Protein AF-A0A3B0WMK8-F1 (afdb_monomer_lite)

pLDDT: mean 92.54, std 7.13, range [53.84, 98.19]

Secondary structure (DSSP, 8-state):
-------------SS-HHHHHHHHH-HHHHHHHSSTTSPEEEEEE--STT--EEEEE-

InterPro domains:
  IPR013538 Activator of Hsp90 ATPase homologue 1/2-like, C-terminal [PF08327] (14-53)
  IPR023393 START-like domain superfamily [G3DSA:3.30.530.20] (2-58)

Structure (mmCIF, N/CA/C/O backbone):
data_AF-A0A3B0WMK8-F1
#
_entry.id   AF-A0A3B0WMK8-F1
#
loop_
_atom_site.group_PDB
_atom_site.id
_atom_site.type_symbol
_atom_site.label_atom_id
_atom_site.label_alt_id
_atom_site.label_comp_id
_atom_site.label_asym_id
_atom_site.label_entity_id
_atom_site.label_seq_id
_atom_site.pdbx_PDB_ins_code
_atom_site.Cartn_x
_atom_site.Cartn_y
_atom_site.Cartn_z
_atom_site.occupancy
_atom_site.B_iso_or_equiv
_atom_site.auth_seq_id
_atom_site.auth_comp_id
_atom_site.auth_asym_id
_atom_site.auth_atom_id
_atom_site.pdbx_PDB_model_num
ATOM 1 N N . MET A 1 1 ? -29.072 -8.959 -9.697 1.00 53.84 1 MET A N 1
ATOM 2 C CA . MET A 1 1 ? -27.813 -8.183 -9.696 1.00 53.84 1 MET A CA 1
ATOM 3 C C . MET A 1 1 ? -27.970 -7.129 -8.621 1.00 53.84 1 MET A C 1
ATOM 5 O O . MET A 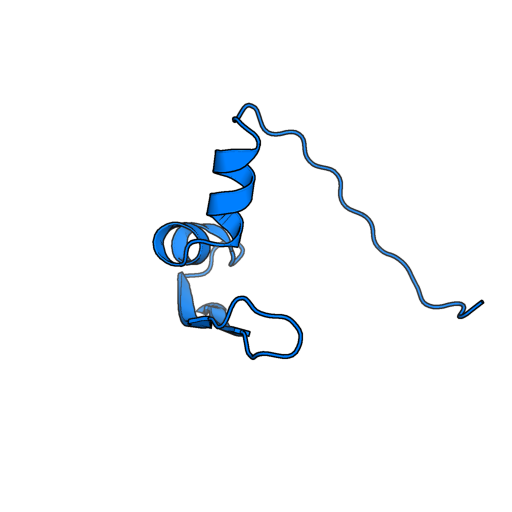1 1 ? -28.991 -6.460 -8.640 1.00 53.84 1 MET A O 1
ATOM 9 N N . SER A 1 2 ? -27.087 -7.064 -7.626 1.00 65.12 2 SER A N 1
ATOM 10 C CA . SER A 1 2 ? -27.219 -6.074 -6.552 1.00 65.12 2 SER A CA 1
ATOM 11 C C . SER A 1 2 ? -27.060 -4.663 -7.128 1.00 65.12 2 SER A C 1
ATOM 13 O O . SER A 1 2 ? -26.023 -4.378 -7.722 1.00 65.12 2 SER A O 1
ATOM 15 N N . GLU A 1 3 ? -28.058 -3.797 -6.953 1.00 84.12 3 GLU A N 1
ATOM 16 C CA . GLU A 1 3 ? -28.066 -2.386 -7.389 1.00 84.12 3 GLU A CA 1
ATOM 17 C C . GLU A 1 3 ? -27.181 -1.489 -6.501 1.00 84.12 3 GLU A C 1
ATOM 19 O O . GLU A 1 3 ? -27.556 -0.383 -6.120 1.00 84.12 3 GLU A O 1
ATOM 24 N N . LEU A 1 4 ? -26.010 -1.984 -6.100 1.00 88.69 4 LEU A N 1
ATOM 25 C CA . LEU A 1 4 ? -25.089 -1.199 -5.289 1.00 88.69 4 LEU A CA 1
ATOM 26 C C . LEU A 1 4 ? -24.415 -0.133 -6.165 1.00 88.69 4 LEU A C 1
ATOM 28 O O . LEU A 1 4 ? -24.051 -0.427 -7.306 1.00 88.69 4 LEU A O 1
ATOM 32 N N . PRO A 1 5 ? -24.227 1.095 -5.652 1.00 91.19 5 PRO A N 1
ATOM 33 C CA . PRO A 1 5 ? -23.505 2.132 -6.373 1.00 91.19 5 PRO A CA 1
ATOM 34 C C . PRO A 1 5 ? -22.061 1.690 -6.638 1.00 91.19 5 PRO A C 1
ATOM 36 O O . PRO A 1 5 ? -21.394 1.143 -5.760 1.00 91.19 5 PRO A O 1
ATOM 39 N N . VAL A 1 6 ? -21.580 1.949 -7.855 1.00 93.56 6 VAL A N 1
ATOM 40 C CA . VAL A 1 6 ? -20.222 1.611 -8.301 1.00 93.56 6 VAL A CA 1
ATOM 41 C C . VAL A 1 6 ? -19.438 2.894 -8.553 1.00 93.56 6 VAL A C 1
ATOM 43 O O . VAL A 1 6 ? -19.937 3.822 -9.186 1.00 93.56 6 VAL A O 1
ATOM 46 N N . PHE A 1 7 ? -18.191 2.920 -8.087 1.00 93.75 7 PHE A N 1
ATOM 47 C CA . PHE A 1 7 ? -17.226 3.979 -8.358 1.00 93.75 7 PHE A CA 1
ATOM 48 C C . PHE A 1 7 ? -15.985 3.371 -9.022 1.00 93.75 7 PHE A C 1
ATOM 50 O O . PHE A 1 7 ? -15.448 2.383 -8.526 1.00 93.75 7 PHE A O 1
ATOM 57 N N . ILE A 1 8 ? -15.554 3.940 -10.151 1.00 95.50 8 ILE A N 1
ATOM 58 C CA . ILE A 1 8 ? -14.416 3.459 -10.951 1.00 95.50 8 ILE A CA 1
ATOM 59 C C . ILE A 1 8 ? -13.433 4.617 -11.131 1.00 95.50 8 ILE A C 1
ATOM 61 O O . ILE A 1 8 ? -13.847 5.737 -11.430 1.00 95.50 8 ILE A O 1
ATOM 65 N N . VAL A 1 9 ? -12.138 4.345 -10.950 1.00 95.94 9 VAL A N 1
ATOM 66 C CA . VAL A 1 9 ? -11.051 5.313 -11.151 1.00 95.94 9 VAL A CA 1
ATOM 67 C C . VAL A 1 9 ? -9.983 4.696 -12.037 1.00 95.94 9 VAL A C 1
ATOM 69 O O . VAL A 1 9 ? -9.400 3.680 -11.672 1.00 95.94 9 VAL A O 1
ATOM 72 N N . ASP A 1 10 ? -9.671 5.375 -13.139 1.00 97.12 10 ASP A N 1
ATOM 73 C CA . ASP A 1 10 ? -8.597 4.995 -14.053 1.00 97.12 10 ASP A CA 1
ATOM 74 C C . ASP A 1 10 ? -7.442 6.004 -13.987 1.00 97.12 10 ASP A C 1
ATOM 76 O O . ASP A 1 10 ? -7.639 7.225 -13.975 1.00 97.12 10 ASP A O 1
ATOM 80 N N . ARG A 1 11 ? -6.209 5.491 -13.928 1.00 95.56 11 ARG A N 1
ATOM 81 C CA . ARG A 1 11 ? -4.965 6.276 -13.906 1.00 95.56 11 ARG A CA 1
ATOM 82 C C . ARG A 1 11 ? -3.925 5.597 -14.795 1.00 95.56 11 ARG A C 1
ATOM 84 O O . ARG A 1 11 ? -3.780 4.379 -14.755 1.00 95.56 11 ARG A O 1
ATOM 91 N N . ILE A 1 12 ? -3.180 6.392 -15.560 1.00 97.50 12 ILE A N 1
ATOM 92 C CA . ILE A 1 12 ? -2.032 5.931 -16.349 1.00 97.50 12 ILE A CA 1
ATOM 93 C C . ILE A 1 12 ? -0.764 6.416 -15.654 1.00 97.50 12 ILE A C 1
ATOM 95 O O . ILE A 1 12 ? -0.646 7.601 -15.339 1.00 97.50 12 ILE A O 1
ATOM 99 N N . PHE A 1 13 ? 0.176 5.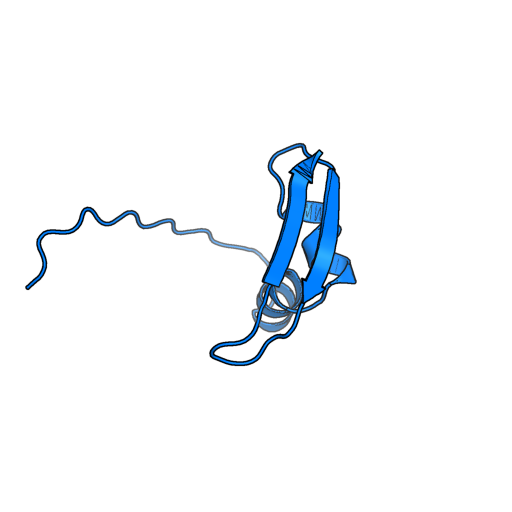501 -15.433 1.00 97.25 13 PHE A N 1
ATOM 100 C CA . PHE A 1 13 ? 1.481 5.795 -14.854 1.00 97.25 13 PHE A CA 1
ATOM 101 C C . PHE A 1 13 ? 2.568 5.499 -15.883 1.00 97.25 13 PHE A C 1
ATOM 103 O O . PHE A 1 13 ? 2.570 4.425 -16.484 1.00 97.25 13 PHE A O 1
ATOM 110 N N . ASP A 1 14 ? 3.505 6.430 -16.055 1.00 98.19 14 ASP A N 1
ATOM 111 C CA . ASP A 1 14 ? 4.729 6.210 -16.831 1.00 98.19 14 ASP A CA 1
ATOM 112 C C . ASP A 1 14 ? 5.748 5.434 -15.980 1.00 98.19 14 ASP A C 1
ATOM 114 O O . ASP A 1 14 ? 6.742 5.967 -15.489 1.00 98.19 14 ASP A O 1
ATOM 118 N N . ALA A 1 15 ? 5.410 4.179 -15.681 1.00 97.62 15 ALA A N 1
ATOM 119 C CA . ALA A 1 15 ? 6.210 3.286 -14.856 1.00 97.62 15 ALA A CA 1
ATOM 120 C C . ALA A 1 15 ? 5.964 1.819 -15.251 1.00 97.62 15 ALA A C 1
ATOM 122 O O . ALA A 1 15 ? 4.862 1.468 -15.684 1.00 97.62 15 ALA A O 1
ATOM 123 N N . PRO A 1 16 ? 6.949 0.920 -15.065 1.00 98.19 16 PRO A N 1
ATOM 124 C CA . PRO A 1 16 ? 6.741 -0.514 -15.253 1.00 98.19 16 PRO A CA 1
ATOM 125 C C . PRO A 1 16 ? 5.645 -1.064 -14.329 1.00 98.19 16 PRO A C 1
ATOM 127 O O . PRO A 1 16 ? 5.539 -0.654 -13.170 1.00 98.19 16 PRO A O 1
ATOM 130 N N . ARG A 1 17 ? 4.880 -2.060 -14.801 1.00 97.56 17 ARG A N 1
ATOM 131 C CA . ARG A 1 17 ? 3.788 -2.680 -14.022 1.00 97.56 17 ARG A CA 1
ATOM 132 C C . ARG A 1 17 ? 4.260 -3.207 -12.662 1.00 97.56 17 ARG A C 1
ATOM 134 O O . ARG A 1 17 ? 3.544 -3.071 -11.677 1.00 97.56 17 ARG A O 1
ATOM 141 N N . GLU A 1 18 ? 5.471 -3.762 -12.588 1.00 98.00 18 GLU A N 1
ATOM 142 C CA . GLU A 1 18 ? 6.048 -4.286 -11.348 1.00 98.00 18 GLU A CA 1
ATOM 143 C C . GLU A 1 18 ? 6.267 -3.179 -10.317 1.00 98.00 18 GLU A C 1
ATOM 145 O O . GLU A 1 18 ? 6.072 -3.404 -9.127 1.00 98.00 18 GLU A O 1
ATOM 150 N N . MET A 1 19 ? 6.643 -1.977 -10.758 1.00 97.25 19 MET A N 1
ATOM 151 C CA . MET A 1 19 ? 6.821 -0.836 -9.862 1.00 97.25 19 MET A CA 1
ATOM 152 C C . MET A 1 19 ? 5.474 -0.349 -9.331 1.00 97.25 19 MET A C 1
ATOM 154 O O . MET A 1 19 ? 5.353 -0.096 -8.134 1.00 97.25 19 MET A O 1
ATOM 158 N N . VAL A 1 20 ? 4.457 -0.277 -10.196 1.00 97.38 20 VAL A N 1
ATOM 159 C CA . VAL A 1 20 ? 3.091 0.068 -9.777 1.00 97.38 20 VAL A CA 1
ATOM 160 C C . VAL A 1 20 ? 2.580 -0.957 -8.768 1.00 97.38 20 VAL A C 1
ATOM 162 O O . VAL A 1 20 ? 2.074 -0.572 -7.723 1.00 97.38 20 VAL A O 1
ATOM 165 N N . TRP A 1 21 ? 2.780 -2.252 -9.024 1.00 97.12 21 TRP A N 1
ATOM 166 C CA . TRP A 1 21 ? 2.410 -3.310 -8.084 1.00 97.12 21 TRP A CA 1
ATOM 167 C C . TRP A 1 21 ? 3.117 -3.152 -6.734 1.00 97.12 21 TRP A C 1
ATOM 169 O O . TRP A 1 21 ? 2.457 -3.119 -5.698 1.00 97.12 21 TRP A O 1
ATOM 179 N N . ARG A 1 22 ? 4.440 -2.943 -6.737 1.00 97.19 22 ARG A N 1
ATOM 180 C CA . ARG A 1 22 ? 5.212 -2.715 -5.506 1.00 97.19 22 ARG A CA 1
ATOM 181 C C . ARG A 1 22 ? 4.734 -1.501 -4.721 1.00 97.19 22 ARG A C 1
ATOM 183 O 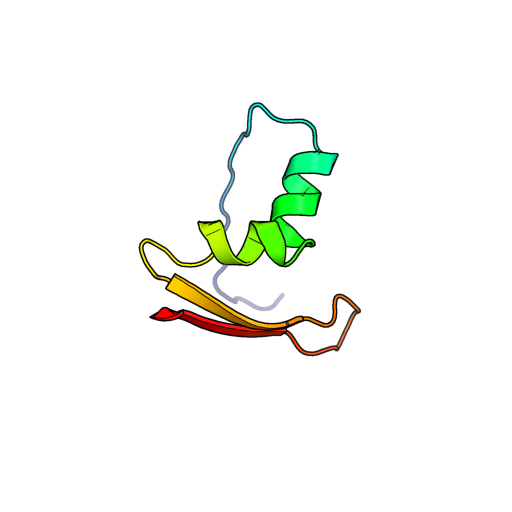O . ARG A 1 22 ? 4.705 -1.572 -3.500 1.00 97.19 22 ARG A O 1
ATOM 190 N N . ALA A 1 23 ? 4.306 -0.427 -5.383 1.00 96.19 23 ALA A N 1
ATOM 191 C CA . ALA A 1 23 ? 3.751 0.736 -4.691 1.00 96.19 23 ALA A CA 1
ATOM 192 C C . ALA A 1 23 ? 2.538 0.381 -3.807 1.00 96.19 23 ALA A C 1
ATOM 194 O O . ALA A 1 23 ? 2.308 1.059 -2.808 1.00 96.19 23 ALA A O 1
ATOM 195 N N . TRP A 1 24 ? 1.805 -0.685 -4.143 1.00 94.94 24 TRP A N 1
ATOM 196 C CA . TRP A 1 24 ? 0.665 -1.190 -3.375 1.00 94.94 24 TRP A CA 1
ATOM 197 C C . TRP A 1 24 ? 1.003 -2.330 -2.410 1.00 94.94 24 TRP A C 1
ATOM 199 O O . TRP A 1 24 ? 0.287 -2.520 -1.432 1.00 94.94 24 TRP A O 1
ATOM 209 N N . THR A 1 25 ? 2.050 -3.112 -2.680 1.00 95.38 25 THR A N 1
ATOM 210 C CA . THR A 1 25 ? 2.340 -4.353 -1.937 1.00 95.38 25 THR A CA 1
ATOM 211 C C . THR A 1 25 ? 3.565 -4.297 -1.040 1.00 95.38 25 THR A C 1
ATOM 213 O O . THR A 1 25 ? 3.816 -5.236 -0.292 1.00 95.3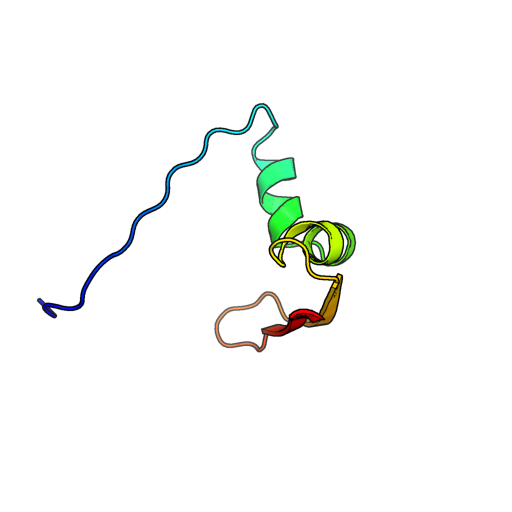8 25 THR A O 1
ATOM 216 N N . ASP A 1 26 ? 4.372 -3.251 -1.151 1.00 94.81 26 ASP A N 1
ATOM 217 C CA . ASP A 1 26 ? 5.586 -3.068 -0.367 1.00 94.81 26 ASP A CA 1
ATOM 218 C C . ASP A 1 26 ? 5.363 -1.914 0.619 1.00 94.81 26 ASP A C 1
ATOM 220 O O . ASP A 1 26 ? 5.099 -0.773 0.225 1.00 94.81 26 ASP A O 1
ATOM 224 N N . ILE A 1 27 ? 5.435 -2.236 1.914 1.00 93.62 27 ILE A N 1
ATOM 225 C CA . ILE A 1 27 ? 5.131 -1.327 3.029 1.00 93.62 27 ILE A CA 1
ATOM 226 C C . ILE A 1 27 ? 5.988 -0.062 2.943 1.00 93.62 27 ILE A C 1
ATOM 228 O O . ILE A 1 27 ? 5.491 1.034 3.216 1.00 93.62 27 ILE A O 1
ATOM 232 N N . GLU A 1 28 ? 7.249 -0.189 2.512 1.00 91.88 28 GLU A N 1
ATOM 233 C CA . GLU A 1 28 ? 8.170 0.944 2.432 1.00 91.88 28 GLU A CA 1
ATOM 234 C C . GLU A 1 28 ? 7.700 2.018 1.452 1.00 91.88 28 GLU A C 1
ATOM 236 O O . GLU A 1 28 ? 7.946 3.207 1.689 1.00 91.88 28 GLU A O 1
ATOM 241 N N . TYR A 1 29 ? 7.030 1.604 0.372 1.00 94.06 29 TYR A N 1
ATOM 242 C CA . TYR A 1 29 ? 6.433 2.505 -0.605 1.00 94.06 29 TYR A CA 1
ATOM 243 C C . TYR A 1 29 ? 5.037 2.937 -0.174 1.00 94.06 29 TYR A C 1
ATOM 245 O O . TYR A 1 29 ? 4.760 4.135 -0.192 1.00 94.06 29 TYR A O 1
ATOM 253 N N . LEU A 1 30 ? 4.181 2.000 0.238 1.00 93.81 30 LEU A N 1
ATOM 254 C CA . LEU A 1 30 ? 2.765 2.257 0.511 1.00 93.81 30 LEU A CA 1
ATOM 255 C C . LEU A 1 30 ? 2.561 3.372 1.551 1.00 93.81 30 LEU A C 1
ATOM 257 O O . LEU A 1 30 ? 1.767 4.287 1.331 1.00 93.81 30 LEU A O 1
ATOM 261 N N . GLN A 1 31 ? 3.348 3.369 2.632 1.00 92.56 31 GLN A N 1
ATOM 262 C CA . GLN A 1 31 ? 3.277 4.391 3.688 1.00 92.56 31 GLN A CA 1
ATOM 263 C C . GLN A 1 31 ? 3.607 5.819 3.210 1.00 92.56 31 GLN A C 1
ATOM 265 O O . GLN A 1 31 ? 3.234 6.790 3.862 1.00 92.56 31 GLN A O 1
ATOM 270 N N . ARG A 1 32 ? 4.304 5.969 2.073 1.00 91.44 32 ARG A N 1
ATOM 271 C CA . ARG A 1 32 ? 4.743 7.279 1.559 1.00 91.44 32 ARG A CA 1
ATOM 272 C C . ARG A 1 32 ? 3.678 8.004 0.744 1.00 91.44 32 ARG A C 1
ATOM 274 O O . ARG A 1 32 ? 3.825 9.203 0.532 1.00 91.44 32 ARG A O 1
ATOM 281 N N . TRP A 1 33 ? 2.676 7.295 0.221 1.00 91.25 33 TRP A N 1
ATOM 282 C CA . TRP A 1 33 ? 1.753 7.880 -0.760 1.00 91.25 33 TRP A CA 1
ATOM 283 C C . TRP A 1 33 ? 0.271 7.558 -0.531 1.00 91.25 33 TRP A C 1
ATOM 285 O O . TRP A 1 33 ? -0.569 8.255 -1.095 1.00 91.25 33 TRP A O 1
ATOM 295 N N . TYR A 1 34 ? -0.071 6.541 0.268 1.00 91.75 34 TYR A N 1
ATOM 296 C CA . TYR A 1 34 ? -1.451 6.054 0.386 1.00 91.75 34 TYR A CA 1
ATOM 297 C C . TYR A 1 34 ? -2.444 7.103 0.925 1.00 91.75 34 TYR A C 1
ATOM 299 O O . TYR A 1 34 ? -3.534 7.264 0.374 1.00 91.75 34 TYR A O 1
ATOM 307 N N . GLY A 1 35 ? -2.081 7.826 1.987 1.00 87.88 35 GLY A N 1
ATOM 308 C CA . GLY A 1 35 ? -2.923 8.863 2.586 1.00 87.88 35 GLY A CA 1
ATOM 309 C C . GLY A 1 35 ? -2.889 10.185 1.800 1.00 87.88 35 GLY A C 1
ATOM 310 O O . GLY A 1 35 ? -1.804 10.698 1.519 1.00 87.88 35 GLY A O 1
ATOM 311 N N . PRO A 1 36 ? -4.042 10.797 1.469 1.00 88.06 36 PRO A N 1
ATOM 312 C CA . PRO A 1 36 ? -4.084 12.057 0.730 1.00 88.06 36 PRO A CA 1
ATOM 313 C C . PRO A 1 36 ? -3.602 13.228 1.600 1.00 88.06 36 PRO A C 1
ATOM 315 O O . PRO A 1 36 ? -4.376 13.817 2.349 1.00 88.06 36 PRO A O 1
ATOM 318 N N . GLY A 1 37 ? -2.318 13.575 1.488 1.00 86.12 37 GLY A N 1
ATOM 319 C CA . GLY A 1 37 ? -1.708 14.654 2.275 1.00 86.12 37 GLY A CA 1
ATOM 320 C C . GLY A 1 37 ? -1.562 14.333 3.766 1.00 86.12 37 GLY A C 1
ATOM 321 O O . GLY A 1 37 ? -1.418 15.256 4.561 1.00 86.12 37 GLY A O 1
ATOM 322 N N . ALA A 1 38 ? -1.609 13.048 4.122 1.00 88.56 38 ALA A N 1
ATOM 323 C CA . ALA A 1 38 ? -1.556 12.550 5.491 1.00 88.56 38 ALA A CA 1
ATOM 324 C C . ALA A 1 38 ? -0.343 11.637 5.685 1.00 88.56 38 ALA A C 1
ATOM 326 O O . ALA A 1 38 ? 0.029 10.879 4.779 1.00 88.56 38 ALA A O 1
ATOM 327 N N . GLU A 1 39 ? 0.239 11.661 6.880 1.00 89.00 39 GLU A N 1
ATOM 328 C CA . GLU A 1 39 ? 1.242 10.663 7.245 1.00 89.00 39 GLU A CA 1
ATOM 329 C C . GLU A 1 39 ? 0.529 9.326 7.472 1.00 89.00 39 GLU A C 1
ATOM 331 O O . GLU A 1 39 ? -0.382 9.220 8.293 1.00 89.00 39 GLU A O 1
ATOM 336 N N . THR A 1 40 ? 0.916 8.294 6.722 1.00 93.25 40 THR A N 1
ATOM 337 C CA . THR A 1 40 ? 0.309 6.965 6.847 1.00 93.25 40 THR A CA 1
ATOM 338 C C . THR A 1 40 ? 1.215 6.061 7.670 1.00 93.25 40 THR A C 1
ATOM 340 O O . THR A 1 40 ? 2.322 5.741 7.250 1.00 93.25 40 THR A O 1
ATOM 343 N N . THR A 1 41 ? 0.727 5.597 8.819 1.00 93.25 41 THR A N 1
ATOM 344 C CA . THR A 1 41 ? 1.370 4.532 9.599 1.00 93.25 41 THR A CA 1
ATOM 345 C C . THR A 1 41 ? 0.688 3.202 9.292 1.00 93.25 41 THR A C 1
ATOM 347 O O . THR A 1 41 ? -0.533 3.084 9.393 1.00 93.25 41 THR A O 1
ATOM 350 N N . ILE A 1 42 ? 1.466 2.189 8.917 1.00 93.44 42 ILE A N 1
ATOM 351 C CA . ILE A 1 42 ? 0.967 0.831 8.677 1.00 93.44 42 ILE A CA 1
ATOM 352 C C . ILE A 1 42 ? 1.286 -0.009 9.916 1.00 93.44 42 ILE A C 1
ATOM 354 O O . ILE A 1 42 ? 2.451 -0.273 10.200 1.00 93.44 42 ILE A O 1
ATOM 358 N N . HIS A 1 43 ? 0.249 -0.407 10.653 1.00 94.19 43 HIS A N 1
ATOM 359 C CA . HIS A 1 43 ? 0.371 -1.193 11.887 1.00 94.19 43 HIS A CA 1
ATOM 360 C C . HIS A 1 43 ? 0.447 -2.695 11.599 1.00 94.19 43 HIS A C 1
ATOM 362 O O . HIS A 1 43 ? 1.205 -3.415 12.243 1.00 94.19 43 HIS A O 1
ATOM 368 N N . GLU A 1 44 ? -0.316 -3.164 10.608 1.00 94.12 44 GLU A N 1
ATOM 369 C CA . GLU A 1 44 ? -0.305 -4.554 10.149 1.00 94.12 44 GLU A CA 1
ATOM 370 C C . GLU A 1 44 ? -0.569 -4.614 8.643 1.00 94.12 44 GLU A C 1
ATOM 372 O O . GLU A 1 44 ? -1.457 -3.928 8.129 1.00 94.12 44 GLU A O 1
ATOM 377 N N . PHE A 1 45 ? 0.191 -5.444 7.928 1.00 94.62 45 PHE A N 1
ATOM 378 C CA . PHE A 1 45 ? 0.038 -5.617 6.486 1.00 94.62 45 PHE A CA 1
ATOM 379 C C . PHE A 1 45 ? 0.290 -7.064 6.072 1.00 94.62 45 PHE A C 1
ATOM 381 O O . PHE A 1 45 ? 1.402 -7.452 5.712 1.00 94.62 45 PHE A O 1
ATOM 388 N N . ASN A 1 46 ? -0.768 -7.87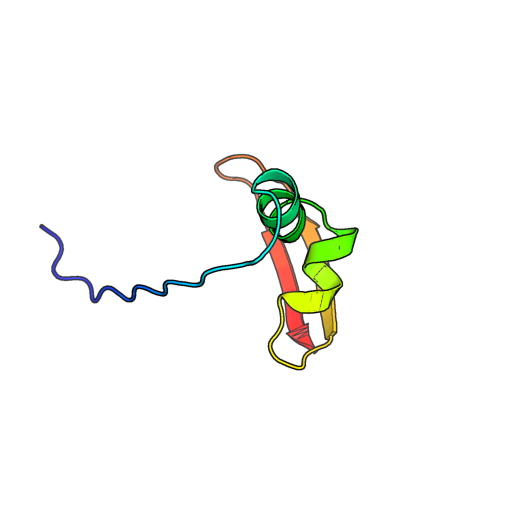0 6.136 1.00 94.62 46 ASN A N 1
ATOM 389 C CA . ASN A 1 46 ? -0.744 -9.265 5.721 1.00 94.62 46 ASN A CA 1
ATOM 390 C C . ASN A 1 46 ? -1.353 -9.395 4.322 1.00 94.62 46 ASN A C 1
ATOM 392 O O . ASN A 1 46 ? -2.572 -9.442 4.160 1.00 94.62 46 ASN A O 1
ATOM 396 N N . LEU A 1 47 ? -0.495 -9.445 3.301 1.00 91.62 47 LEU A N 1
ATOM 397 C CA . LEU A 1 47 ? -0.900 -9.483 1.895 1.00 91.62 47 LEU A CA 1
ATOM 398 C C . LEU A 1 47 ? -1.313 -10.897 1.446 1.00 91.62 47 LEU A C 1
ATOM 400 O O . LEU A 1 47 ? -0.712 -11.501 0.559 1.00 91.62 47 LEU A O 1
ATOM 404 N N . GLU A 1 48 ? -2.361 -11.422 2.070 1.00 94.19 48 GLU A N 1
ATOM 405 C CA . GLU A 1 48 ? -2.997 -12.687 1.711 1.00 94.19 48 GLU A CA 1
ATOM 406 C C . GLU A 1 48 ? -4.525 -12.530 1.758 1.00 94.19 48 GLU A C 1
ATOM 408 O O . GLU A 1 48 ? -5.047 -11.758 2.570 1.00 94.19 48 GLU A O 1
ATOM 413 N N . PRO A 1 49 ? -5.282 -13.270 0.928 1.00 95.12 49 PRO A N 1
ATOM 414 C CA . PRO A 1 49 ? -6.739 -13.216 0.960 1.00 95.12 49 PRO A CA 1
ATOM 415 C C . PRO A 1 49 ? -7.311 -13.494 2.357 1.00 95.12 49 PRO A C 1
ATOM 417 O O . PRO A 1 49 ? -6.977 -14.489 2.998 1.00 95.12 49 PRO A O 1
ATOM 420 N N . GLY A 1 50 ? -8.208 -12.618 2.816 1.00 95.38 50 GLY A N 1
ATOM 421 C CA . GLY A 1 50 ? -8.882 -12.750 4.112 1.00 95.38 50 GLY A CA 1
ATOM 422 C C . GLY A 1 50 ? -8.047 -12.335 5.328 1.00 95.38 50 GLY A C 1
ATOM 423 O O . GLY A 1 50 ? -8.502 -12.524 6.456 1.00 95.38 50 GLY A O 1
ATOM 424 N N . ARG A 1 51 ? -6.846 -11.780 5.129 1.00 95.81 51 ARG A N 1
ATOM 425 C CA . ARG A 1 51 ? -6.016 -11.239 6.212 1.00 95.81 51 ARG A CA 1
ATOM 426 C C . ARG A 1 51 ? -6.215 -9.737 6.409 1.00 95.81 51 ARG A C 1
ATOM 428 O O . ARG A 1 51 ? -6.891 -9.070 5.630 1.00 95.81 51 ARG A O 1
ATOM 435 N N . LEU A 1 52 ? -5.651 -9.235 7.506 1.00 94.38 52 LEU A N 1
ATOM 436 C CA . LEU A 1 52 ? -5.804 -7.858 7.946 1.00 94.38 52 LEU A CA 1
ATOM 437 C C . LEU A 1 52 ? -4.771 -6.936 7.290 1.00 94.38 52 LEU A C 1
ATOM 439 O O . LEU A 1 52 ? -3.573 -7.219 7.236 1.00 94.38 52 LEU A O 1
ATOM 443 N N . TRP A 1 53 ? -5.272 -5.783 6.867 1.00 93.44 53 TRP A N 1
ATOM 444 C C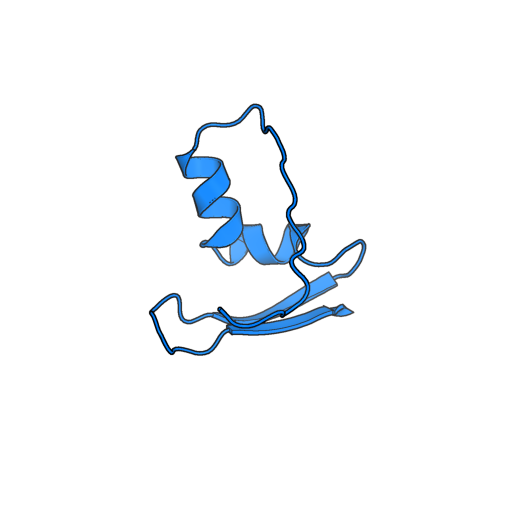A . TRP A 1 53 ? -4.498 -4.580 6.626 1.00 93.44 53 TRP A CA 1
ATOM 445 C C . TRP A 1 53 ? -5.017 -3.504 7.580 1.00 93.44 53 TRP A C 1
ATOM 447 O O . TRP A 1 53 ? -6.176 -3.098 7.489 1.00 93.44 53 TRP A O 1
ATOM 457 N N . LEU A 1 54 ? -4.172 -3.092 8.526 1.00 94.81 54 LEU A N 1
ATOM 458 C CA . LEU A 1 54 ? -4.479 -2.078 9.530 1.00 94.81 54 LEU A CA 1
ATOM 459 C C . LEU A 1 54 ? -3.557 -0.876 9.333 1.00 94.81 54 LEU A C 1
ATOM 461 O O . LEU A 1 54 ? -2.339 -0.982 9.495 1.00 94.81 54 LEU A O 1
ATOM 465 N N . ASN A 1 55 ? -4.141 0.276 9.014 1.00 93.88 55 ASN A N 1
ATOM 466 C CA . ASN A 1 55 ? -3.418 1.528 8.830 1.00 93.88 55 ASN A CA 1
ATOM 467 C C . ASN A 1 55 ? -4.081 2.681 9.592 1.00 93.88 55 ASN A C 1
ATOM 469 O O . ASN A 1 55 ? -5.287 2.691 9.828 1.00 93.88 55 ASN A O 1
ATOM 473 N N . GLU A 1 56 ? -3.273 3.677 9.922 1.00 94.38 56 GLU A N 1
ATOM 474 C CA . GLU A 1 56 ? -3.675 4.947 10.518 1.00 94.38 56 GLU A CA 1
ATOM 475 C C . GLU A 1 56 ? -3.197 6.080 9.605 1.00 94.38 56 GLU A C 1
ATOM 477 O O . GLU A 1 56 ? -2.075 6.034 9.099 1.00 94.38 56 GLU A O 1
ATOM 482 N N . MET A 1 57 ? -4.050 7.077 9.369 1.00 93.31 57 MET A N 1
ATOM 483 C CA . MET A 1 57 ? -3.705 8.296 8.633 1.00 93.31 57 MET A CA 1
ATOM 484 C C . MET A 1 57 ? -3.785 9.475 9.600 1.00 93.31 57 MET A C 1
ATOM 486 O O . MET A 1 57 ? -4.825 9.655 10.238 1.00 93.31 57 MET A O 1
ATOM 490 N N . LYS A 1 58 ? -2.695 10.234 9.712 1.00 84.62 58 LYS A N 1
ATOM 491 C CA . LYS A 1 58 ? -2.567 11.411 10.581 1.00 84.62 58 LYS A CA 1
ATOM 492 C C . LYS A 1 58 ? -2.538 12.698 9.774 1.00 84.62 58 LYS A C 1
ATOM 494 O O . LYS A 1 58 ? -1.824 12.725 8.744 1.00 84.62 58 LYS A O 1
#

Sequence (58 aa):
MSELPVFIVDRIFDAPREMVWRAWTDIEYLQRWYGPGAETTIHEFNLEPGRLWLNEMK

Organism: NCBI:txid652676

Radius of gyration: 14.07 Å; chains: 1; bounding box: 36×28×29 Å

Foldseek 3Di:
DDPDDDDDDDDDDPDDPVVVVCCVQPPVNVQVPVDDVWRKDWPDDDPDPPDDTDIDTD